Protein AF-A0A2E2K9X3-F1 (afdb_monomer_lite)

Secondary structure (DSSP, 8-state):
-PPPP--PPPPP---BTTB--HHHH-BTTBPEEEEETTEEEEEEE-TTS-EEEE-

Sequence (55 aa):
MEQDPQQYPQRQITIDGDTVDSQELVNPGSPLKIRHADQQYLLRVTRQGKLILTK

Foldseek 3Di:
DPDDDDDDDDQDFDADPPDGDVCSQEDAVGWHWDDDPPDIWTWHQDPVRDTDIGD

Radius of gyration: 14.26 Å; chains: 1; bounding box: 32×24×40 Å

pLDDT: mean 87.48, std 13.22, range [50.34, 97.88]

Structure (mmCIF, N/CA/C/O backbone):
data_AF-A0A2E2K9X3-F1
#
_entry.id   AF-A0A2E2K9X3-F1
#
loop_
_atom_site.group_PDB
_atom_site.id
_atom_site.type_symbol
_atom_site.label_atom_id
_atom_site.label_alt_id
_atom_site.label_comp_id
_atom_site.label_asym_id
_atom_site.label_entity_id
_atom_site.label_seq_id
_atom_site.pdbx_PDB_ins_code
_atom_site.Cartn_x
_atom_site.Cartn_y
_atom_site.Cartn_z
_atom_site.occupancy
_atom_site.B_iso_or_equiv
_atom_site.auth_seq_id
_atom_site.auth_comp_id
_atom_site.auth_asym_id
_atom_site.auth_atom_id
_atom_site.pdbx_PDB_model_num
ATOM 1 N N . MET A 1 1 ? 20.547 -11.739 30.680 1.00 50.34 1 MET A N 1
ATOM 2 C CA . MET A 1 1 ? 19.306 -11.901 29.898 1.00 50.34 1 MET A CA 1
ATOM 3 C C . MET A 1 1 ? 19.512 -11.135 28.607 1.00 50.34 1 MET A C 1
ATOM 5 O O . MET A 1 1 ? 19.265 -9.937 28.563 1.00 50.34 1 MET A O 1
ATOM 9 N N . GLU A 1 2 ? 20.121 -11.794 27.626 1.00 53.16 2 GLU A N 1
ATOM 10 C CA . GLU A 1 2 ? 20.270 -11.261 26.272 1.00 53.16 2 GLU A CA 1
ATOM 11 C C . GLU A 1 2 ? 18.875 -11.159 25.651 1.00 53.16 2 GLU A C 1
ATOM 13 O O . GLU A 1 2 ? 18.079 -12.089 25.748 1.00 53.16 2 GLU A O 1
ATOM 18 N N . GLN A 1 3 ? 18.536 -9.982 25.132 1.00 53.47 3 GLN A N 1
ATOM 19 C CA . GLN A 1 3 ? 17.233 -9.723 24.535 1.00 53.47 3 GLN A CA 1
ATOM 20 C C . GLN A 1 3 ? 17.129 -10.513 23.227 1.00 53.47 3 GLN A C 1
ATOM 22 O O . GLN A 1 3 ? 17.921 -10.292 22.311 1.00 53.47 3 GLN A O 1
ATOM 27 N N . ASP A 1 4 ? 16.160 -11.426 23.161 1.00 60.66 4 ASP A N 1
ATOM 28 C CA . ASP A 1 4 ? 15.757 -12.126 21.940 1.00 60.66 4 ASP A CA 1
ATOM 29 C C . ASP A 1 4 ? 15.530 -11.098 20.813 1.00 60.66 4 ASP A C 1
ATOM 31 O O . ASP A 1 4 ? 14.844 -10.090 21.043 1.00 60.66 4 ASP A O 1
ATOM 35 N N . PRO A 1 5 ? 16.104 -11.283 19.609 1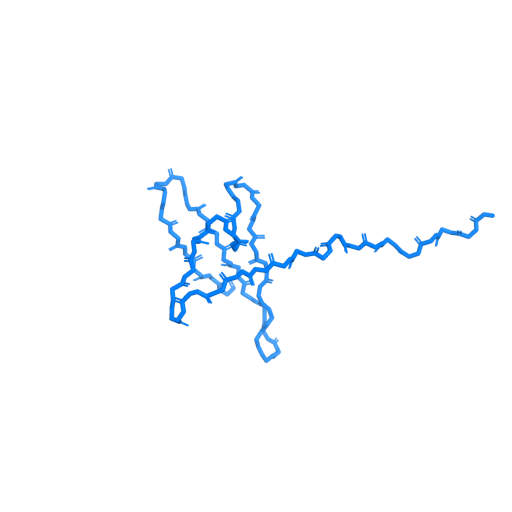.00 60.75 5 PRO A N 1
ATOM 36 C CA . PRO A 1 5 ? 15.889 -10.356 18.508 1.00 60.75 5 PRO A CA 1
ATOM 37 C C . PRO A 1 5 ? 14.392 -10.318 18.209 1.00 60.75 5 PRO A C 1
ATOM 39 O O . PRO A 1 5 ? 13.800 -11.337 17.865 1.00 60.75 5 PRO A O 1
ATOM 42 N N . GLN A 1 6 ? 13.780 -9.142 18.383 1.00 58.88 6 GLN A N 1
ATOM 43 C CA . GLN A 1 6 ? 12.345 -8.921 18.218 1.00 58.88 6 GLN A CA 1
ATOM 44 C C . GLN A 1 6 ? 11.837 -9.597 16.939 1.00 58.88 6 GLN A C 1
ATOM 46 O O . GLN A 1 6 ? 12.071 -9.117 15.829 1.00 58.88 6 GLN A O 1
ATOM 51 N N . GLN A 1 7 ? 11.138 -10.722 17.099 1.00 61.72 7 GLN A N 1
ATOM 52 C CA . GLN A 1 7 ? 10.439 -11.374 16.007 1.00 61.72 7 GLN A CA 1
ATOM 53 C C . GLN A 1 7 ? 9.317 -10.437 15.573 1.00 61.72 7 GLN A C 1
ATOM 55 O O . GLN A 1 7 ? 8.287 -10.314 16.237 1.00 61.72 7 GLN A O 1
ATOM 60 N N . TYR A 1 8 ? 9.529 -9.728 14.468 1.00 68.69 8 TYR A N 1
ATOM 61 C CA . TYR A 1 8 ? 8.440 -9.012 13.828 1.00 68.69 8 TYR A CA 1
ATOM 62 C C . TYR A 1 8 ? 7.392 -10.047 13.414 1.00 68.69 8 TYR A C 1
ATOM 64 O O . TYR A 1 8 ? 7.755 -11.034 12.766 1.00 68.69 8 TYR A O 1
ATOM 72 N N . PRO A 1 9 ? 6.114 -9.856 13.776 1.00 76.25 9 PRO A N 1
ATOM 73 C CA . PRO A 1 9 ? 5.071 -10.781 13.374 1.00 76.25 9 PRO A CA 1
ATOM 74 C C . PRO A 1 9 ? 5.042 -10.844 11.847 1.00 76.25 9 PRO A C 1
ATOM 76 O O . PRO A 1 9 ? 4.807 -9.841 11.170 1.00 76.25 9 PRO A O 1
ATOM 79 N N . GLN A 1 10 ? 5.328 -12.023 11.305 1.00 81.69 10 GLN A N 1
ATOM 80 C CA . GLN A 1 10 ? 5.172 -12.283 9.883 1.00 81.69 10 GLN A CA 1
ATOM 81 C C . GLN A 1 10 ? 3.676 -12.418 9.596 1.00 81.69 10 GLN A C 1
ATOM 83 O O . GLN A 1 10 ? 2.977 -13.187 10.255 1.00 81.69 10 GLN A O 1
ATOM 88 N N . ARG A 1 11 ? 3.179 -11.647 8.627 1.00 85.06 11 ARG A N 1
ATOM 89 C CA . ARG A 1 11 ? 1.800 -11.740 8.141 1.00 85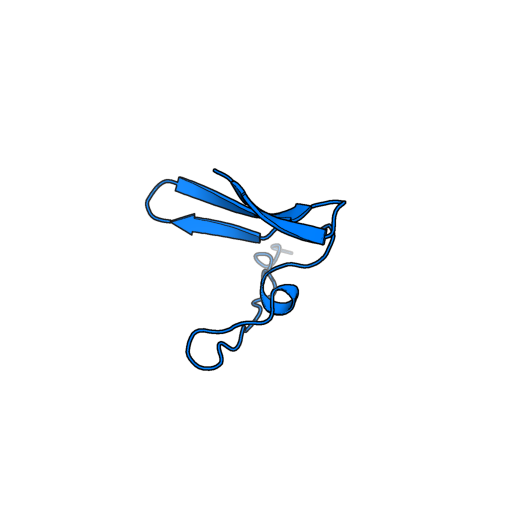.06 11 ARG A CA 1
ATOM 90 C C . ARG A 1 11 ? 1.805 -12.465 6.800 1.00 85.06 11 ARG A C 1
ATOM 92 O O . ARG A 1 11 ? 2.520 -12.057 5.889 1.00 85.06 11 ARG A O 1
ATOM 99 N N . GLN A 1 12 ? 0.997 -13.512 6.687 1.00 90.19 12 GLN A N 1
ATOM 100 C CA . GLN A 1 12 ? 0.714 -14.168 5.416 1.00 90.19 12 GLN A CA 1
ATOM 101 C C . GLN A 1 12 ? -0.436 -13.436 4.719 1.00 90.19 12 GLN A C 1
ATOM 103 O O . GLN A 1 12 ? -1.416 -13.087 5.368 1.00 90.19 12 GLN A O 1
ATOM 108 N N . ILE A 1 13 ? -0.295 -13.194 3.416 1.00 91.44 13 ILE A N 1
ATOM 109 C CA . ILE A 1 13 ? -1.285 -12.510 2.579 1.00 91.44 13 ILE A CA 1
ATOM 110 C C . ILE A 1 13 ? -1.658 -13.455 1.442 1.00 91.44 13 ILE A C 1
ATOM 112 O O . ILE A 1 13 ? -0.772 -14.049 0.825 1.00 91.44 13 ILE A O 1
ATOM 116 N N . THR A 1 14 ? -2.954 -13.593 1.174 1.00 93.88 14 THR A N 1
ATOM 117 C CA . THR A 1 14 ? -3.469 -14.412 0.070 1.00 93.88 14 THR A CA 1
ATOM 118 C C . THR A 1 14 ? -3.844 -13.510 -1.097 1.00 93.88 14 THR A C 1
ATOM 120 O O . THR A 1 14 ? -4.514 -12.498 -0.905 1.00 93.88 14 THR A O 1
ATOM 123 N N . ILE A 1 15 ? -3.407 -13.876 -2.300 1.00 96.06 15 ILE A N 1
ATOM 124 C CA . ILE A 1 15 ? -3.759 -13.200 -3.551 1.00 96.06 15 ILE A CA 1
ATOM 125 C C . ILE A 1 15 ? -4.624 -14.177 -4.353 1.00 96.06 15 ILE A C 1
ATOM 127 O O . ILE A 1 15 ? -4.183 -15.293 -4.630 1.00 96.06 15 ILE A O 1
ATOM 131 N N . ASP A 1 16 ? -5.848 -13.774 -4.687 1.00 96.50 16 ASP A N 1
ATOM 132 C CA . ASP A 1 16 ? -6.784 -14.538 -5.515 1.00 96.50 16 ASP A CA 1
ATOM 133 C C . ASP A 1 16 ? -6.626 -14.087 -6.972 1.00 96.50 16 ASP A C 1
ATOM 135 O O . ASP A 1 16 ? -7.071 -13.006 -7.363 1.00 96.50 16 ASP A O 1
ATOM 139 N N . GLY A 1 17 ? -5.878 -14.871 -7.754 1.00 95.75 17 GLY A N 1
ATOM 140 C CA . GLY A 1 17 ? -5.504 -14.504 -9.118 1.00 95.75 17 GLY A CA 1
ATOM 141 C C . GLY A 1 17 ? -4.625 -13.250 -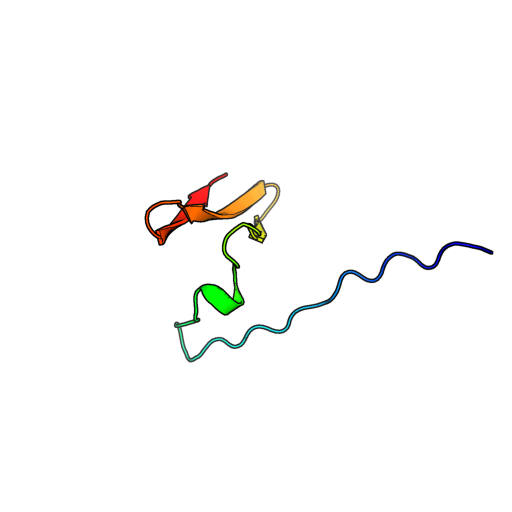9.147 1.00 95.75 17 GLY A C 1
ATOM 142 O O . GLY A 1 17 ? -3.442 -13.305 -8.814 1.00 95.75 17 GLY A O 1
ATOM 143 N N . ASP A 1 18 ? -5.207 -12.127 -9.558 1.00 95.88 18 ASP A N 1
ATOM 144 C CA . ASP A 1 18 ? -4.588 -10.797 -9.611 1.00 95.88 18 ASP A CA 1
ATOM 145 C C . ASP A 1 18 ? -5.160 -9.820 -8.565 1.00 95.88 18 ASP A C 1
ATOM 147 O O . ASP A 1 18 ? -4.820 -8.634 -8.5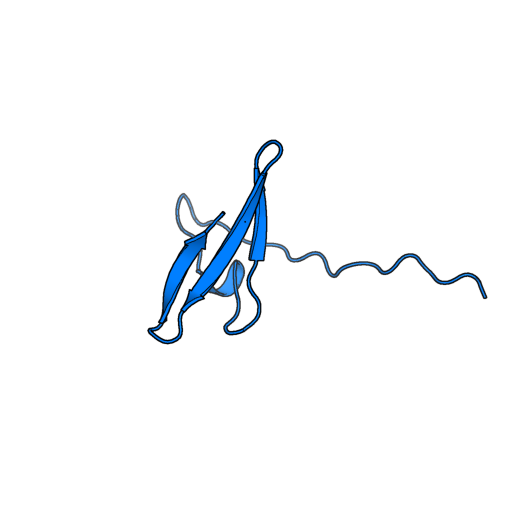58 1.00 95.88 18 ASP A O 1
ATOM 151 N N . THR A 1 19 ? -6.016 -10.315 -7.669 1.00 96.31 19 THR A N 1
ATOM 152 C CA . THR A 1 19 ? -6.797 -9.511 -6.731 1.00 96.31 19 THR A CA 1
ATOM 153 C C . THR A 1 19 ? -6.423 -9.825 -5.280 1.00 96.31 19 THR A C 1
ATOM 155 O O . THR A 1 19 ? -6.180 -10.967 -4.896 1.00 96.31 19 THR A O 1
ATOM 158 N N . VAL A 1 20 ? -6.374 -8.795 -4.434 1.00 95.38 20 VAL A N 1
ATOM 159 C CA . VAL A 1 20 ? -6.147 -8.913 -2.986 1.00 95.38 20 VAL A CA 1
ATOM 160 C C . VAL A 1 20 ? -7.003 -7.885 -2.255 1.00 95.38 20 VAL A C 1
ATOM 162 O O . VAL A 1 20 ? -7.158 -6.755 -2.729 1.00 95.38 20 VAL A O 1
ATOM 165 N N . ASP A 1 21 ? -7.554 -8.252 -1.097 1.00 94.06 21 ASP A N 1
ATOM 166 C CA . ASP A 1 21 ? -8.231 -7.280 -0.241 1.00 94.06 21 ASP A CA 1
ATOM 167 C C . ASP A 1 21 ? -7.196 -6.308 0.340 1.00 94.06 21 ASP A C 1
ATOM 169 O O . ASP A 1 21 ? -6.206 -6.696 0.962 1.00 94.06 21 ASP A O 1
ATOM 173 N N . SER A 1 22 ? -7.428 -5.010 0.158 1.00 92.75 22 SER A N 1
ATOM 174 C CA . SER A 1 22 ? -6.573 -3.962 0.714 1.00 92.75 22 SER A CA 1
ATOM 175 C C . SER A 1 22 ? -6.338 -4.080 2.227 1.00 92.75 22 SER A C 1
ATOM 177 O O . SER A 1 22 ? -5.283 -3.652 2.687 1.00 92.75 22 SER A O 1
ATOM 179 N N . GLN A 1 23 ? -7.262 -4.673 2.991 1.00 91.81 23 GLN A N 1
ATOM 180 C CA . GLN A 1 23 ? -7.139 -4.885 4.437 1.00 91.81 23 GLN A CA 1
ATOM 181 C C . GLN A 1 23 ? -6.078 -5.935 4.800 1.00 91.81 23 GLN A C 1
ATOM 183 O O . GLN A 1 23 ? -5.449 -5.852 5.861 1.00 91.81 23 GLN A O 1
ATOM 188 N N . GLU A 1 24 ? -5.817 -6.886 3.899 1.00 92.44 24 GLU A N 1
ATOM 189 C CA . GLU A 1 24 ? -4.726 -7.853 4.056 1.00 92.44 24 GLU A CA 1
ATOM 190 C C . GLU A 1 24 ? -3.364 -7.146 3.973 1.00 92.44 24 GLU A C 1
ATOM 192 O O . GLU A 1 24 ? -2.448 -7.430 4.754 1.00 92.44 24 GLU A O 1
ATOM 197 N N . LEU A 1 25 ? -3.259 -6.149 3.083 1.00 92.44 25 LEU A N 1
ATOM 198 C CA . LEU A 1 25 ? -2.056 -5.341 2.873 1.00 92.44 25 LEU A CA 1
ATOM 199 C C . LEU A 1 25 ? -1.878 -4.241 3.931 1.00 92.44 25 LEU A C 1
ATOM 201 O O . LEU A 1 25 ? -0.775 -4.046 4.440 1.00 92.44 25 LEU A O 1
ATOM 205 N N . VAL A 1 26 ? -2.932 -3.479 4.235 1.00 92.81 26 VAL A N 1
ATOM 206 C CA . VAL A 1 26 ? -2.871 -2.271 5.070 1.00 92.81 26 VAL A CA 1
ATOM 207 C C . VAL A 1 26 ? -4.083 -2.140 5.980 1.00 92.81 26 VAL A C 1
ATOM 209 O O . VAL A 1 26 ? -5.224 -2.277 5.555 1.00 92.81 26 VAL A O 1
ATOM 212 N N . ASN A 1 27 ? -3.845 -1.751 7.232 1.00 82.50 27 ASN A N 1
ATOM 213 C CA . ASN A 1 27 ? -4.922 -1.374 8.146 1.00 82.50 27 ASN A CA 1
ATOM 214 C C . ASN A 1 27 ? -5.068 0.156 8.195 1.00 82.50 27 ASN A C 1
ATOM 216 O O . ASN A 1 27 ? -4.074 0.879 8.041 1.00 82.50 27 ASN A O 1
ATOM 220 N N . PRO A 1 28 ? -6.266 0.689 8.492 1.00 74.56 28 PRO A N 1
ATOM 221 C CA . PRO A 1 28 ? -6.426 2.099 8.829 1.00 74.56 28 PRO A CA 1
ATOM 222 C C . PRO A 1 28 ? -5.464 2.497 9.961 1.00 74.56 28 PRO A C 1
ATOM 224 O O . PRO A 1 28 ? -5.500 1.934 11.050 1.00 74.56 28 PRO A O 1
ATOM 227 N N . GLY A 1 29 ? -4.565 3.448 9.695 1.00 76.69 29 GLY A N 1
ATOM 228 C CA . GLY A 1 29 ? -3.569 3.918 10.669 1.00 76.69 29 GLY A CA 1
ATOM 229 C C . GLY A 1 29 ? -2.262 3.118 10.732 1.00 76.69 29 GLY A C 1
ATOM 230 O O . GLY A 1 29 ? -1.322 3.581 11.372 1.00 76.69 29 GLY A O 1
ATOM 231 N N . SER A 1 30 ? -2.153 1.987 10.027 1.00 86.56 30 SER A N 1
ATOM 232 C CA . SER A 1 30 ? -0.907 1.220 9.912 1.00 86.56 30 SER A CA 1
ATOM 233 C C . SER A 1 30 ? -0.492 1.107 8.441 1.00 86.56 30 SER A C 1
ATOM 235 O O . SER A 1 30 ? -0.955 0.211 7.731 1.00 86.56 30 SER A O 1
ATOM 237 N N . PRO A 1 31 ? 0.317 2.057 7.938 1.00 92.25 31 PRO A N 1
ATOM 238 C CA . PRO A 1 31 ? 0.771 2.025 6.557 1.00 92.25 31 PRO A CA 1
ATOM 239 C C . PRO A 1 31 ? 1.811 0.916 6.340 1.00 92.25 31 PRO A C 1
ATOM 241 O O . PRO A 1 31 ? 2.686 0.698 7.180 1.00 92.25 31 PRO A O 1
ATOM 244 N N . LEU A 1 32 ? 1.754 0.257 5.184 1.00 93.88 32 LEU A N 1
ATOM 245 C CA . LEU A 1 32 ? 2.701 -0.783 4.792 1.00 93.88 32 LEU A CA 1
ATOM 246 C C . LEU A 1 32 ? 3.891 -0.149 4.068 1.00 93.88 32 LEU A C 1
ATOM 248 O O . LEU A 1 32 ? 3.731 0.557 3.072 1.00 93.88 32 LEU A O 1
ATOM 252 N N . LYS A 1 33 ? 5.100 -0.418 4.563 1.00 95.06 33 LYS A N 1
ATOM 253 C CA . LYS A 1 33 ? 6.341 -0.046 3.878 1.00 95.06 33 LYS A CA 1
ATOM 254 C C . LYS A 1 33 ? 6.692 -1.124 2.861 1.00 95.06 33 LYS A C 1
ATOM 256 O O . LYS A 1 33 ? 6.880 -2.278 3.232 1.00 95.06 33 LYS A O 1
ATOM 261 N N . ILE A 1 34 ? 6.826 -0.733 1.603 1.00 95.69 34 ILE A N 1
ATOM 262 C CA . ILE A 1 34 ? 7.191 -1.620 0.500 1.00 95.69 34 ILE A CA 1
ATOM 263 C C . ILE A 1 34 ? 8.611 -1.269 0.077 1.00 95.69 34 ILE A C 1
ATOM 265 O O . ILE A 1 34 ? 8.890 -0.126 -0.269 1.00 95.69 34 ILE A O 1
ATOM 269 N N . ARG A 1 35 ? 9.522 -2.241 0.108 1.00 96.44 35 ARG A N 1
ATOM 270 C CA . ARG A 1 35 ? 10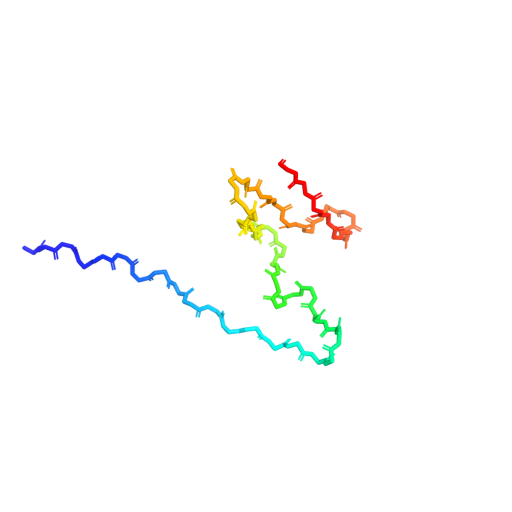.861 -2.077 -0.469 1.00 96.44 35 ARG A CA 1
ATOM 271 C C . ARG A 1 35 ? 10.823 -2.537 -1.919 1.00 96.44 35 ARG A C 1
ATOM 273 O O . ARG A 1 35 ? 10.371 -3.646 -2.191 1.00 96.44 35 ARG A O 1
ATOM 280 N N . HIS A 1 36 ? 11.290 -1.695 -2.830 1.00 96.38 36 HIS A N 1
ATOM 281 C CA . HIS A 1 36 ? 11.399 -2.016 -4.247 1.00 96.38 36 HIS A CA 1
ATOM 282 C C . HIS A 1 36 ? 12.678 -1.386 -4.801 1.00 96.38 36 HIS A C 1
ATOM 284 O O . HIS A 1 36 ? 12.832 -0.163 -4.763 1.00 96.38 36 HIS A O 1
ATOM 290 N N . ALA A 1 37 ? 13.597 -2.233 -5.279 1.00 94.94 37 ALA A N 1
ATOM 291 C CA . ALA A 1 37 ? 14.991 -1.860 -5.532 1.00 94.94 37 ALA A CA 1
ATOM 292 C C . ALA A 1 37 ? 15.598 -1.153 -4.297 1.00 94.94 37 ALA A C 1
ATOM 294 O O . ALA A 1 37 ? 15.350 -1.569 -3.164 1.00 94.94 37 ALA A O 1
ATOM 295 N N . ASP A 1 38 ? 16.336 -0.064 -4.499 1.00 96.25 38 ASP A N 1
ATOM 296 C CA . ASP A 1 38 ? 16.940 0.747 -3.434 1.00 96.25 38 ASP A CA 1
ATOM 297 C C . ASP A 1 38 ? 15.988 1.812 -2.861 1.00 96.25 38 ASP A C 1
ATOM 299 O O . ASP A 1 38 ? 16.418 2.787 -2.241 1.00 96.25 38 ASP A O 1
ATOM 303 N N . GLN A 1 39 ? 14.680 1.676 -3.100 1.00 97.31 39 GLN A N 1
ATOM 304 C CA . GLN A 1 39 ? 13.672 2.643 -2.674 1.00 97.31 39 GLN A CA 1
ATOM 305 C C . GLN A 1 39 ? 12.665 2.015 -1.712 1.00 97.31 39 GLN A C 1
ATOM 307 O O . GLN A 1 39 ? 12.335 0.829 -1.776 1.00 97.31 39 GLN A O 1
ATOM 312 N N . GLN A 1 40 ? 12.161 2.848 -0.805 1.00 97.62 40 GLN A N 1
ATOM 313 C CA . GLN A 1 40 ? 11.062 2.502 0.081 1.00 97.62 40 GLN A CA 1
ATOM 314 C C . GLN A 1 40 ? 9.837 3.303 -0.337 1.00 97.62 40 GLN A C 1
ATOM 316 O O . GLN A 1 40 ? 9.926 4.506 -0.529 1.00 97.62 40 GLN A O 1
ATOM 321 N N . TYR A 1 41 ? 8.707 2.623 -0.437 1.00 97.88 41 TYR A N 1
ATOM 322 C CA . TYR A 1 41 ? 7.403 3.197 -0.705 1.00 97.88 41 TYR A CA 1
ATOM 323 C C . TYR A 1 41 ? 6.493 2.980 0.499 1.00 97.88 41 TYR A C 1
ATOM 325 O O . TYR A 1 41 ? 6.711 2.085 1.321 1.00 97.88 41 TYR A O 1
ATOM 333 N N . LEU A 1 42 ? 5.450 3.791 0.594 1.00 96.44 42 LEU A N 1
ATOM 334 C CA . LEU A 1 42 ? 4.438 3.727 1.629 1.00 96.44 42 LEU A CA 1
ATOM 335 C C . LEU A 1 42 ? 3.070 3.507 0.987 1.00 96.44 42 LEU A C 1
ATOM 337 O O . LEU A 1 42 ? 2.548 4.386 0.300 1.00 96.44 42 LEU A O 1
ATOM 341 N N . LEU A 1 43 ? 2.481 2.343 1.241 1.00 96.69 43 LEU A N 1
ATOM 342 C CA . LEU A 1 43 ? 1.093 2.049 0.918 1.00 96.69 43 LEU A CA 1
ATOM 343 C C . LEU A 1 43 ? 0.226 2.401 2.130 1.00 96.69 43 LEU A C 1
ATOM 345 O O . LEU A 1 43 ? 0.495 1.949 3.245 1.00 96.69 43 LEU A O 1
ATOM 349 N N . ARG A 1 44 ? -0.810 3.223 1.946 1.00 95.38 44 ARG A N 1
ATOM 350 C CA . ARG A 1 44 ? -1.713 3.609 3.042 1.00 95.38 44 ARG A CA 1
ATOM 351 C C . ARG A 1 44 ? -3.127 3.912 2.579 1.00 95.38 44 ARG A C 1
ATOM 353 O O . ARG A 1 44 ? -3.339 4.350 1.450 1.00 95.38 44 ARG A O 1
ATOM 360 N N . VAL A 1 45 ? -4.073 3.785 3.505 1.00 94.44 45 VAL A N 1
ATOM 361 C CA . VAL A 1 45 ? -5.439 4.295 3.348 1.00 94.44 45 VAL A CA 1
ATOM 362 C C . VAL A 1 45 ? -5.490 5.752 3.818 1.00 94.44 45 VAL A C 1
ATOM 364 O O . VAL A 1 45 ? -5.010 6.105 4.897 1.00 94.44 45 VAL A O 1
ATOM 367 N N . THR A 1 46 ? -6.036 6.628 2.985 1.00 92.19 46 THR A N 1
ATOM 368 C CA . THR A 1 46 ? -6.252 8.048 3.295 1.00 92.19 46 THR A CA 1
ATOM 369 C C . THR A 1 46 ? -7.489 8.248 4.173 1.00 92.19 46 THR A C 1
ATOM 371 O O . THR A 1 46 ? -8.341 7.372 4.274 1.00 92.19 46 THR A O 1
ATOM 374 N N . ARG A 1 47 ? -7.663 9.445 4.752 1.00 90.81 47 ARG A N 1
ATOM 375 C CA . ARG A 1 47 ? -8.881 9.792 5.518 1.00 90.81 47 ARG A CA 1
ATOM 376 C C . ARG A 1 47 ? -10.176 9.686 4.700 1.00 90.81 47 ARG A C 1
ATOM 378 O O . ARG A 1 47 ? -11.238 9.530 5.279 1.00 90.81 47 ARG A O 1
ATOM 385 N N . GLN A 1 48 ? -10.081 9.775 3.374 1.00 92.31 48 GLN A N 1
ATOM 386 C CA . GLN A 1 48 ? -11.207 9.629 2.446 1.00 92.31 48 GLN A CA 1
ATOM 387 C C . GLN A 1 48 ? -11.446 8.166 2.025 1.00 92.31 48 GLN A C 1
ATOM 389 O O . GLN A 1 48 ? -12.222 7.920 1.109 1.00 92.31 48 GLN A O 1
ATOM 394 N N . GLY A 1 49 ? -10.739 7.201 2.624 1.00 90.50 49 GLY A N 1
ATOM 395 C CA . GLY A 1 49 ? -10.879 5.775 2.316 1.00 90.50 49 GLY A CA 1
ATOM 396 C C . GLY A 1 49 ? -10.147 5.308 1.054 1.00 90.50 49 GLY A C 1
ATOM 397 O O . GLY A 1 49 ? -10.238 4.141 0.699 1.00 90.50 49 GLY A O 1
ATOM 398 N N . LYS A 1 50 ? -9.396 6.182 0.370 1.00 93.06 50 LYS A N 1
ATOM 399 C CA . LYS A 1 50 ? -8.632 5.807 -0.834 1.00 93.06 50 LYS A CA 1
ATOM 400 C C . LYS A 1 50 ? -7.296 5.169 -0.478 1.00 93.06 50 LYS A C 1
ATOM 402 O O . LYS A 1 50 ? -6.613 5.682 0.411 1.00 93.06 50 LYS A O 1
ATOM 407 N N . LEU A 1 51 ? -6.900 4.139 -1.222 1.00 95.25 51 LEU A N 1
ATOM 408 C CA . LEU A 1 51 ? -5.566 3.545 -1.169 1.00 95.25 51 LEU A CA 1
ATOM 409 C C . LEU A 1 51 ? -4.586 4.382 -2.002 1.00 95.25 51 LEU A C 1
ATOM 411 O O . LEU A 1 51 ? -4.884 4.717 -3.148 1.00 95.25 51 LEU A O 1
ATOM 415 N N . ILE A 1 52 ? -3.434 4.738 -1.433 1.00 95.88 52 ILE A N 1
ATOM 416 C CA . ILE A 1 52 ? -2.374 5.461 -2.148 1.00 95.88 52 ILE A CA 1
ATOM 417 C C . ILE A 1 52 ? -1.009 4.822 -1.904 1.00 95.88 52 ILE A C 1
ATOM 419 O O . ILE A 1 52 ? -0.728 4.370 -0.793 1.00 95.88 52 ILE A O 1
ATOM 423 N N . LEU A 1 53 ? -0.162 4.849 -2.934 1.00 97.25 53 LEU A N 1
ATOM 424 C CA . LEU A 1 53 ? 1.253 4.499 -2.866 1.00 97.25 53 LEU A CA 1
ATOM 425 C C . LEU A 1 53 ? 2.082 5.776 -3.019 1.00 97.25 53 LEU A C 1
ATOM 427 O O . LEU A 1 53 ? 1.926 6.502 -4.000 1.00 97.25 53 LEU A O 1
ATOM 431 N N . THR A 1 54 ? 2.953 6.059 -2.058 1.00 95.88 54 THR A N 1
ATO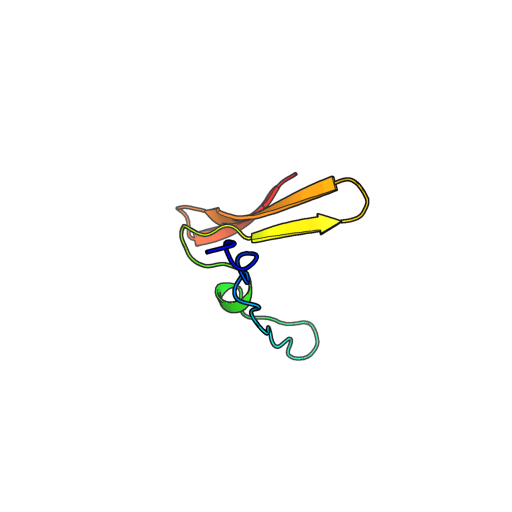M 432 C CA . THR A 1 54 ? 3.891 7.188 -2.121 1.00 95.88 54 THR A CA 1
ATOM 433 C C . THR A 1 54 ? 5.324 6.692 -2.019 1.00 95.88 54 THR A C 1
ATOM 435 O O . THR A 1 54 ? 5.561 5.635 -1.445 1.00 95.88 54 THR A O 1
ATOM 438 N N . LYS A 1 55 ? 6.269 7.443 -2.577 1.00 92.69 55 LYS A N 1
ATOM 439 C CA . LYS A 1 55 ? 7.701 7.255 -2.325 1.00 92.69 55 LYS A CA 1
ATOM 440 C C . LYS A 1 55 ? 8.095 7.911 -1.000 1.00 92.69 55 LYS A C 1
ATOM 442 O O . LYS A 1 55 ? 7.402 8.881 -0.618 1.00 92.69 55 LYS A O 1
#